Protein AF-A0A2M7PS70-F1 (afdb_monomer)

Mean predicted aligned error: 8.63 Å

pLDDT: mean 87.13, std 10.6, range [48.47, 97.94]

Structure (mmCIF, N/CA/C/O backbone):
data_AF-A0A2M7PS70-F1
#
_entry.id   AF-A0A2M7PS70-F1
#
loop_
_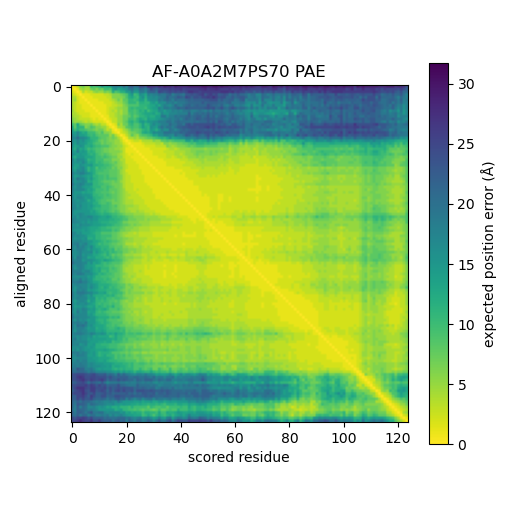atom_site.group_PDB
_atom_site.id
_atom_site.type_symbol
_atom_site.label_atom_id
_atom_site.label_alt_id
_atom_site.label_comp_id
_atom_site.label_asym_id
_atom_site.label_entity_id
_atom_site.label_seq_id
_atom_site.pdbx_PDB_ins_code
_atom_site.Cartn_x
_atom_site.Cartn_y
_atom_site.Cartn_z
_atom_site.occupancy
_atom_site.B_iso_or_equiv
_atom_site.auth_seq_id
_atom_site.auth_comp_id
_atom_site.auth_asym_id
_atom_site.auth_atom_id
_atom_site.pdbx_PDB_model_num
ATOM 1 N N . MET A 1 1 ? 46.297 7.031 10.460 1.00 68.69 1 MET A N 1
ATOM 2 C CA . MET A 1 1 ? 45.302 6.312 11.295 1.00 68.69 1 MET A CA 1
ATOM 3 C C . MET A 1 1 ? 44.470 7.349 12.026 1.00 68.69 1 MET A C 1
ATOM 5 O O . MET A 1 1 ? 45.072 8.252 12.585 1.00 68.69 1 MET A O 1
ATOM 9 N N . LYS A 1 2 ? 43.133 7.246 12.008 1.00 75.81 2 LYS A N 1
ATOM 10 C CA . LYS A 1 2 ? 42.275 8.171 12.768 1.00 75.81 2 LYS A CA 1
ATOM 11 C C . LYS A 1 2 ? 42.551 8.064 14.270 1.00 75.81 2 LYS A C 1
ATOM 13 O O . LYS A 1 2 ? 42.687 6.947 14.783 1.00 75.81 2 LYS A O 1
ATOM 18 N N . ASN A 1 3 ? 42.586 9.208 14.941 1.00 90.12 3 ASN A N 1
ATOM 19 C CA . ASN A 1 3 ? 42.664 9.341 16.396 1.00 90.12 3 ASN A CA 1
ATOM 20 C C . ASN A 1 3 ? 41.446 8.644 17.055 1.00 90.12 3 ASN A C 1
ATOM 22 O O . ASN A 1 3 ? 40.359 8.586 16.481 1.00 90.12 3 ASN A O 1
ATOM 26 N N . ILE A 1 4 ? 41.615 8.092 18.261 1.00 89.88 4 ILE A N 1
ATOM 27 C CA . ILE A 1 4 ? 40.539 7.506 19.078 1.00 89.88 4 ILE A CA 1
ATOM 28 C C . ILE A 1 4 ? 39.335 8.462 19.225 1.00 89.88 4 ILE A C 1
ATOM 30 O O . ILE A 1 4 ? 38.201 8.039 19.013 1.00 89.88 4 ILE A O 1
ATOM 34 N N . GLN A 1 5 ? 39.551 9.752 19.492 1.00 89.81 5 GLN A N 1
ATOM 35 C CA . GLN A 1 5 ? 38.486 10.764 19.556 1.00 89.81 5 GLN A CA 1
ATOM 36 C C . GLN A 1 5 ? 37.780 10.976 18.217 1.00 89.81 5 GLN A C 1
ATOM 38 O O . GLN A 1 5 ? 36.562 11.122 18.197 1.00 89.81 5 GLN A O 1
ATOM 43 N N . GLU A 1 6 ? 38.493 10.925 17.091 1.00 88.81 6 GLU A N 1
ATOM 44 C CA . GLU A 1 6 ? 37.864 11.014 15.765 1.00 88.81 6 GLU A CA 1
ATOM 45 C C . GLU A 1 6 ? 36.986 9.792 15.482 1.00 88.81 6 GLU A C 1
ATOM 47 O O . GLU A 1 6 ? 35.935 9.909 14.849 1.00 88.81 6 GLU A O 1
ATOM 52 N N . LYS A 1 7 ? 37.391 8.610 15.964 1.00 86.25 7 LYS A N 1
ATOM 53 C CA . LYS A 1 7 ? 36.581 7.390 15.868 1.00 86.25 7 LYS A CA 1
ATOM 54 C C . LYS A 1 7 ? 35.317 7.506 16.719 1.00 86.25 7 LYS A C 1
ATOM 56 O O . LYS A 1 7 ? 34.235 7.263 16.194 1.00 86.25 7 LYS A O 1
ATOM 61 N N . PHE A 1 8 ? 35.431 7.941 17.975 1.00 85.50 8 PHE A N 1
ATOM 62 C CA . PHE A 1 8 ? 34.266 8.168 18.840 1.00 85.50 8 PHE A CA 1
ATOM 63 C C . PHE A 1 8 ? 33.337 9.250 18.289 1.00 85.50 8 PHE A C 1
ATOM 65 O O . PHE A 1 8 ? 32.133 9.034 18.214 1.00 85.50 8 PHE A O 1
ATOM 72 N N . SER A 1 9 ? 33.886 10.370 17.817 1.00 83.81 9 SER A N 1
ATOM 73 C CA . SER A 1 9 ? 33.110 11.430 17.174 1.00 83.81 9 SER A CA 1
ATOM 74 C C . SER A 1 9 ? 32.397 10.920 15.921 1.00 83.81 9 SER A C 1
ATOM 76 O O . SER A 1 9 ? 31.219 11.205 15.741 1.00 83.81 9 SER A O 1
ATOM 78 N N . THR A 1 10 ? 33.047 10.088 15.098 1.00 82.00 10 THR A N 1
ATOM 79 C CA . THR A 1 10 ? 32.398 9.452 13.937 1.00 82.00 10 THR A CA 1
ATOM 80 C C . THR A 1 10 ? 31.236 8.558 14.369 1.00 82.00 10 THR A C 1
ATOM 82 O O . THR A 1 10 ? 30.187 8.603 13.741 1.00 82.00 10 THR A O 1
ATOM 85 N N . VAL A 1 11 ? 31.382 7.763 15.433 1.00 80.50 11 VAL A N 1
ATOM 86 C CA . VAL A 1 11 ? 30.276 6.936 15.942 1.00 80.50 11 VAL A CA 1
ATOM 87 C C . VAL A 1 11 ? 29.139 7.823 16.442 1.00 80.50 11 VAL A C 1
ATOM 89 O O . VAL A 1 11 ? 28.013 7.632 16.017 1.00 80.50 11 VAL A O 1
ATOM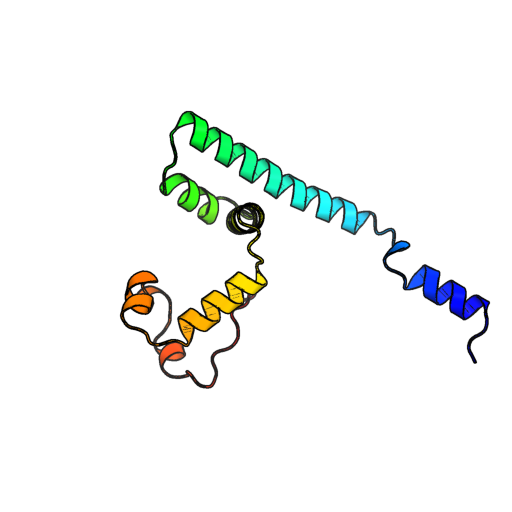 92 N N . ILE A 1 12 ? 29.415 8.833 17.263 1.00 77.25 12 ILE A N 1
ATOM 93 C CA . ILE A 1 12 ? 28.370 9.713 17.808 1.00 77.25 12 ILE A CA 1
ATOM 94 C C . ILE A 1 12 ? 27.646 10.477 16.689 1.00 77.25 12 ILE A C 1
ATOM 96 O O . ILE A 1 12 ? 26.427 10.587 16.707 1.00 77.25 12 ILE A O 1
ATOM 100 N N . THR A 1 13 ? 28.388 10.977 15.698 1.00 74.69 13 THR A N 1
ATOM 101 C CA . THR A 1 13 ? 27.846 11.829 14.626 1.00 74.69 13 THR A CA 1
ATOM 102 C C . THR A 1 13 ? 27.339 11.070 13.408 1.00 74.69 13 THR A C 1
ATOM 104 O O . THR A 1 13 ? 26.726 11.700 12.557 1.00 74.69 13 THR A O 1
ATOM 107 N N . LYS A 1 14 ? 27.629 9.771 13.252 1.00 76.06 14 LYS A N 1
ATOM 108 C CA . LYS A 1 14 ? 27.201 8.971 12.085 1.00 76.06 14 LYS A CA 1
ATOM 109 C C . LYS A 1 14 ? 26.421 7.708 12.434 1.00 76.06 14 LYS A C 1
A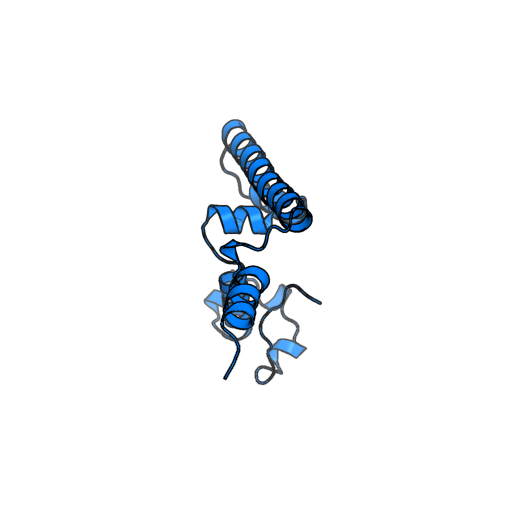TOM 111 O O . LYS A 1 14 ? 25.911 7.058 11.524 1.00 76.06 14 LYS A O 1
ATOM 116 N N . ASN A 1 15 ? 26.310 7.343 13.706 1.00 71.56 15 ASN A N 1
ATOM 117 C CA . ASN A 1 15 ? 25.477 6.222 14.114 1.00 71.56 15 ASN A CA 1
ATOM 118 C C . ASN A 1 15 ? 24.028 6.689 14.269 1.00 71.56 15 ASN A C 1
ATOM 120 O O . ASN A 1 15 ? 23.721 7.461 15.176 1.00 71.56 15 ASN A O 1
ATOM 124 N N . THR A 1 16 ? 23.150 6.180 13.398 1.00 63.59 16 THR A N 1
ATOM 125 C CA . THR A 1 16 ? 21.685 6.389 13.380 1.00 63.59 16 THR A CA 1
ATOM 126 C C . THR A 1 16 ? 21.016 6.177 14.733 1.00 63.59 16 THR A C 1
ATOM 128 O O . THR A 1 16 ? 20.006 6.814 14.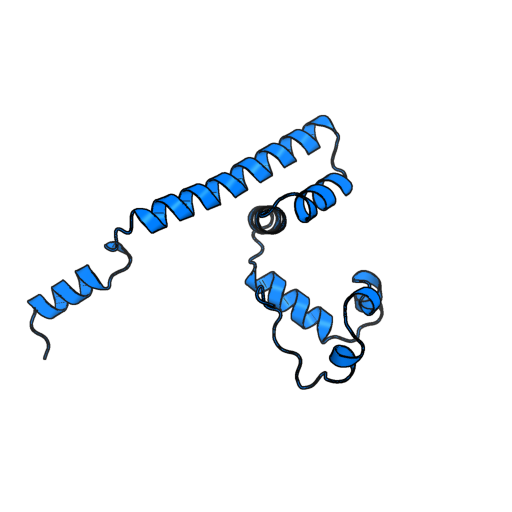996 1.00 63.59 16 THR A O 1
ATOM 131 N N . PHE A 1 17 ? 21.606 5.376 15.622 1.00 67.56 17 PHE A N 1
ATOM 132 C CA . PHE A 1 17 ? 21.118 5.171 16.984 1.00 67.56 17 PHE A CA 1
ATOM 133 C C . PHE A 1 17 ? 21.199 6.424 17.874 1.00 67.56 17 PHE A C 1
ATOM 135 O O . PHE A 1 17 ? 20.372 6.590 18.763 1.00 67.56 17 PHE A O 1
ATOM 142 N N . TYR A 1 18 ? 22.181 7.307 17.652 1.00 63.22 18 TYR A N 1
ATOM 143 C CA . TYR A 1 18 ? 22.376 8.538 18.436 1.00 63.22 18 TYR A CA 1
ATOM 144 C C . TYR A 1 18 ? 21.913 9.803 17.705 1.00 63.22 18 TYR A C 1
ATOM 146 O O . TYR A 1 18 ? 21.988 10.900 18.262 1.00 63.22 18 TYR A O 1
ATOM 154 N N . PHE A 1 19 ? 21.432 9.671 16.466 1.00 66.50 19 PHE A N 1
ATOM 155 C CA . PHE A 1 19 ? 20.823 10.784 15.751 1.00 66.50 19 PHE A CA 1
ATOM 156 C C . PHE A 1 19 ? 19.441 11.068 16.327 1.00 66.50 19 PHE A C 1
ATOM 158 O O . PHE A 1 19 ? 18.433 10.537 15.874 1.00 66.50 19 PHE A O 1
ATOM 165 N N . TYR A 1 20 ? 19.406 11.952 17.315 1.00 69.56 20 TYR A N 1
ATOM 166 C CA . TYR A 1 20 ? 18.170 12.574 17.751 1.00 69.56 20 TYR A CA 1
ATOM 167 C C . TYR A 1 20 ? 17.809 13.696 16.775 1.00 69.56 20 TYR A C 1
ATOM 169 O O . TYR A 1 20 ? 18.406 14.774 16.798 1.00 69.56 20 TYR A O 1
ATOM 177 N N . ASN A 1 21 ? 16.846 13.432 15.894 1.00 79.75 21 ASN A N 1
ATOM 178 C CA . ASN A 1 21 ? 16.263 14.445 15.021 1.00 79.75 21 ASN A CA 1
ATOM 179 C C . ASN A 1 21 ? 14.792 14.634 15.394 1.00 79.75 21 ASN A C 1
ATOM 181 O O . ASN A 1 21 ? 13.899 13.999 14.837 1.00 79.75 21 ASN A O 1
ATOM 185 N N . ARG A 1 22 ? 14.558 15.537 16.348 1.00 84.12 22 ARG A N 1
ATO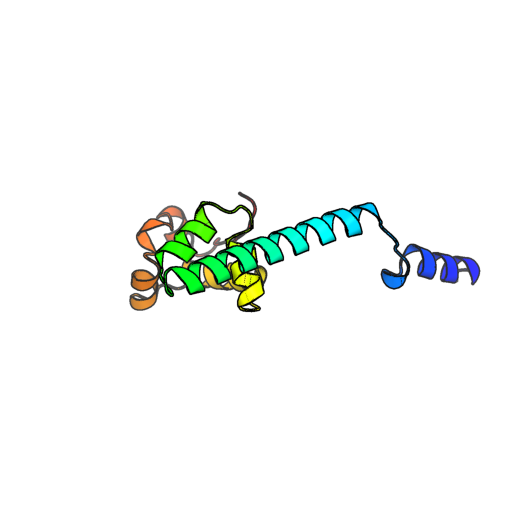M 186 C CA . ARG A 1 22 ? 13.227 15.835 16.885 1.00 84.12 22 ARG A CA 1
ATOM 187 C C . ARG A 1 22 ? 12.218 16.241 15.811 1.00 84.12 22 ARG A C 1
ATOM 189 O O . ARG A 1 22 ? 11.058 15.859 15.899 1.00 84.12 22 ARG A O 1
ATOM 196 N N . GLU A 1 23 ? 12.644 17.031 14.828 1.00 87.94 23 GLU A N 1
ATOM 197 C CA . GLU A 1 23 ? 11.766 17.485 13.746 1.00 87.94 23 GLU A CA 1
ATOM 198 C C . GLU A 1 23 ? 11.313 16.298 12.891 1.00 87.94 23 GLU A C 1
ATOM 200 O O . GLU A 1 23 ? 10.118 16.124 12.653 1.00 87.94 23 GLU A O 1
ATOM 205 N N . PHE A 1 24 ? 12.255 15.431 12.507 1.00 85.81 24 PHE A N 1
ATOM 206 C CA . PHE A 1 24 ? 11.941 14.200 11.787 1.00 85.81 24 PHE A CA 1
ATOM 207 C C . PHE A 1 24 ? 10.989 13.300 12.583 1.00 85.81 24 PHE A C 1
ATOM 209 O O . PHE A 1 24 ? 9.987 12.848 12.033 1.00 85.81 24 PHE A O 1
ATOM 216 N N . GLU A 1 25 ? 11.266 13.064 13.868 1.00 86.31 25 GLU A N 1
ATOM 217 C CA . GLU A 1 25 ? 10.420 12.232 14.733 1.00 86.31 25 GLU A CA 1
ATOM 218 C C . GLU A 1 25 ? 8.991 12.775 14.823 1.00 86.31 25 GLU A C 1
ATOM 220 O O . GLU A 1 25 ? 8.041 12.016 14.648 1.00 86.31 25 GLU A O 1
ATOM 225 N N . GLN A 1 26 ? 8.827 14.087 15.016 1.00 90.75 26 GLN A N 1
ATOM 226 C CA . GLN A 1 26 ? 7.510 14.723 15.097 1.00 90.75 2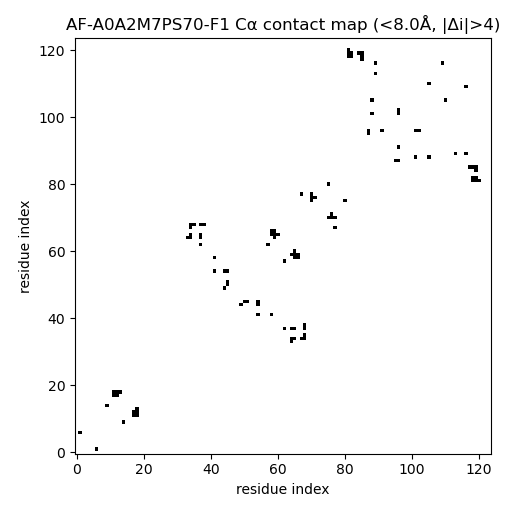6 GLN A CA 1
ATOM 227 C C . GLN A 1 26 ? 6.726 14.615 13.785 1.00 90.75 26 GLN A C 1
ATOM 229 O O . GLN A 1 26 ? 5.541 14.274 13.796 1.00 90.75 26 GLN A O 1
ATOM 234 N N . ILE A 1 27 ? 7.378 14.876 12.648 1.00 91.94 27 ILE A N 1
ATOM 235 C CA . ILE A 1 27 ? 6.749 14.743 11.327 1.00 91.94 27 ILE A CA 1
ATOM 236 C C . ILE A 1 27 ? 6.346 13.285 11.083 1.00 91.94 27 ILE A C 1
ATOM 238 O O . ILE A 1 27 ? 5.231 13.008 10.634 1.00 91.94 27 ILE A O 1
ATOM 242 N N . TYR A 1 28 ? 7.236 12.346 11.403 1.00 90.62 28 TYR A N 1
ATOM 243 C CA . TYR A 1 28 ? 7.001 10.925 11.192 1.00 90.62 28 TYR A CA 1
ATOM 244 C C . TYR A 1 28 ? 5.883 10.387 12.092 1.00 90.62 28 TYR A C 1
ATOM 246 O O . TYR A 1 28 ? 5.008 9.660 11.622 1.00 90.62 28 TYR A O 1
ATOM 254 N N . GLU A 1 29 ? 5.847 10.788 13.363 1.00 92.50 29 GLU A N 1
ATOM 255 C CA . GLU A 1 29 ? 4.766 10.443 14.286 1.00 92.50 29 GLU A CA 1
ATOM 256 C C . GLU A 1 29 ? 3.418 10.989 13.796 1.00 92.50 29 GLU A C 1
ATOM 258 O O . GLU A 1 29 ? 2.418 10.266 13.792 1.00 92.50 29 GLU A O 1
ATOM 263 N N . GLY A 1 30 ? 3.385 12.237 13.316 1.00 93.19 30 GLY A N 1
ATOM 264 C CA . GLY A 1 30 ? 2.194 12.828 12.701 1.00 93.19 30 GLY A CA 1
ATOM 265 C C . GLY A 1 30 ? 1.704 12.022 11.495 1.00 93.19 30 GLY A C 1
ATOM 266 O O . GLY A 1 30 ? 0.515 11.708 11.387 1.00 93.19 30 GLY A O 1
ATOM 267 N N . TYR A 1 31 ? 2.625 11.608 10.624 1.00 92.94 31 TYR A N 1
ATOM 268 C CA . TYR A 1 31 ? 2.322 10.760 9.474 1.00 92.94 31 TYR A CA 1
ATOM 269 C C . TYR A 1 31 ? 1.750 9.394 9.887 1.00 92.94 31 TYR A C 1
ATOM 271 O O . TYR A 1 31 ? 0.684 9.006 9.398 1.00 92.94 31 TYR A O 1
ATOM 279 N N . VAL A 1 32 ? 2.392 8.689 10.824 1.00 94.25 32 VAL A N 1
ATOM 280 C CA . VAL A 1 32 ? 1.919 7.387 11.330 1.00 94.25 32 VAL A CA 1
ATOM 281 C C . VAL A 1 32 ? 0.537 7.520 11.972 1.00 94.25 32 VAL A C 1
ATOM 283 O O . VAL A 1 32 ? -0.357 6.713 11.699 1.00 94.25 32 VAL A O 1
ATOM 286 N N . ASN A 1 33 ? 0.319 8.571 12.765 1.00 95.50 33 ASN A N 1
ATOM 287 C CA . ASN A 1 33 ? -0.986 8.852 13.354 1.00 95.50 33 ASN A CA 1
ATOM 288 C C . ASN A 1 33 ? -2.054 9.099 12.281 1.00 95.50 33 ASN A C 1
ATOM 290 O O . ASN A 1 33 ? -3.151 8.555 12.396 1.00 95.50 33 ASN A O 1
ATOM 294 N N . SER A 1 34 ? -1.739 9.826 11.204 1.00 95.12 34 SER A N 1
ATOM 295 C CA . SER A 1 34 ? -2.690 10.052 10.104 1.00 95.12 34 SER A CA 1
ATOM 296 C C . SER A 1 34 ? -3.164 8.745 9.451 1.00 95.12 34 SER A C 1
ATOM 298 O O . SER A 1 34 ? -4.350 8.596 9.139 1.00 95.12 34 SER A O 1
ATOM 300 N N . ILE A 1 35 ? -2.267 7.762 9.299 1.00 95.69 35 ILE A N 1
ATOM 301 C CA . ILE A 1 35 ? -2.597 6.434 8.767 1.00 95.69 35 ILE A CA 1
ATOM 302 C C . ILE A 1 35 ? -3.487 5.674 9.749 1.00 95.69 35 ILE A C 1
ATOM 304 O O . ILE A 1 35 ? -4.523 5.135 9.355 1.00 95.69 35 ILE A O 1
ATOM 308 N N . LYS A 1 36 ? -3.107 5.658 11.031 1.00 95.62 36 LYS A N 1
ATOM 309 C CA . LYS A 1 36 ? -3.860 4.985 12.095 1.00 95.62 36 LYS A CA 1
ATOM 310 C C . LYS A 1 36 ? -5.301 5.498 12.170 1.00 95.62 36 LYS A C 1
ATOM 312 O O . LYS A 1 36 ? -6.231 4.695 12.166 1.00 95.62 36 LYS A O 1
ATOM 317 N N . GLU A 1 37 ? -5.494 6.817 12.180 1.00 95.94 37 GLU A N 1
ATOM 318 C CA . GLU A 1 37 ? -6.832 7.422 12.221 1.00 95.94 37 GLU A CA 1
ATOM 319 C C . GLU A 1 37 ? -7.635 7.122 10.949 1.00 95.94 37 GLU A C 1
ATOM 321 O O . GLU A 1 37 ? -8.818 6.787 11.019 1.00 95.94 37 GLU A O 1
ATOM 326 N N . THR A 1 38 ? -6.987 7.152 9.780 1.00 96.19 38 THR A N 1
ATOM 327 C CA . THR A 1 38 ? -7.618 6.782 8.503 1.00 96.19 38 THR A CA 1
ATOM 328 C C . THR A 1 38 ? -8.165 5.348 8.540 1.00 96.19 38 THR A C 1
ATOM 330 O O . THR A 1 38 ? -9.310 5.108 8.149 1.00 96.19 38 THR A O 1
ATOM 333 N N . LEU A 1 39 ? -7.387 4.399 9.069 1.00 96.44 39 LEU A N 1
ATOM 334 C CA . LEU A 1 39 ? -7.807 3.003 9.227 1.00 96.44 39 LEU A CA 1
ATOM 335 C C . LEU A 1 39 ? -8.899 2.826 10.286 1.00 96.44 39 LEU A C 1
ATOM 337 O O . LEU A 1 39 ? -9.804 2.012 10.100 1.00 96.44 39 LEU A O 1
ATOM 341 N N . LEU A 1 40 ? -8.852 3.591 11.379 1.00 97.00 40 LEU A N 1
ATOM 342 C CA . LEU A 1 40 ? -9.880 3.546 12.418 1.00 97.00 40 LEU A CA 1
ATOM 343 C C . LEU A 1 40 ? -11.240 4.008 11.879 1.00 97.00 40 LEU A C 1
ATOM 345 O O . LEU A 1 40 ? -12.260 3.360 12.125 1.00 97.00 40 LEU A O 1
ATOM 349 N N . VAL A 1 41 ? -11.255 5.082 11.086 1.00 95.75 41 VAL A N 1
ATOM 350 C CA . VAL A 1 41 ? -12.468 5.555 10.405 1.00 95.75 41 VAL A CA 1
ATOM 351 C C . VAL A 1 41 ? -12.997 4.496 9.438 1.00 95.75 41 VAL A C 1
ATOM 353 O O . VAL A 1 41 ? -14.190 4.190 9.483 1.00 95.75 41 VAL A O 1
ATOM 356 N N . LEU A 1 42 ? -12.129 3.893 8.617 1.00 96.12 42 LEU A N 1
ATOM 357 C CA . LEU A 1 42 ? -12.522 2.823 7.694 1.00 96.12 42 LEU A CA 1
ATOM 358 C C . LEU A 1 42 ? -13.140 1.632 8.443 1.00 96.12 42 LEU A C 1
ATOM 360 O O . LEU A 1 42 ? -14.207 1.149 8.065 1.00 96.12 42 LEU A O 1
ATOM 364 N N . LYS A 1 43 ? -12.514 1.193 9.543 1.00 96.69 43 LYS A N 1
ATOM 365 C CA . LYS A 1 43 ? -13.034 0.118 10.400 1.00 96.69 43 LYS A CA 1
ATOM 366 C C . LYS A 1 43 ? -14.444 0.441 10.896 1.00 96.69 43 LYS A C 1
ATOM 368 O O . LYS A 1 43 ? -15.337 -0.393 10.764 1.00 96.69 43 LYS A O 1
ATOM 373 N N . ASN A 1 44 ? -14.659 1.651 11.410 1.00 97.62 44 ASN A N 1
ATOM 374 C CA . ASN A 1 44 ? -15.970 2.083 11.895 1.00 97.62 44 ASN A CA 1
ATOM 375 C C . ASN A 1 44 ? -17.014 2.120 10.767 1.00 97.62 44 ASN A C 1
ATOM 377 O O . ASN A 1 44 ? -18.169 1.747 10.970 1.00 97.62 44 ASN A O 1
ATOM 381 N N . GLN A 1 45 ? -16.630 2.549 9.563 1.00 96.81 45 GLN A N 1
ATOM 382 C CA . GLN A 1 45 ? -17.526 2.535 8.406 1.00 96.81 45 GLN A CA 1
ATOM 383 C C . GLN A 1 45 ? -17.931 1.110 8.019 1.00 96.81 45 GLN A C 1
ATOM 385 O O . GLN A 1 45 ? -19.117 0.864 7.808 1.00 96.81 45 GLN A O 1
ATOM 390 N N . ILE A 1 46 ? -16.977 0.175 7.988 1.00 97.25 46 ILE A N 1
ATOM 391 C CA . ILE A 1 46 ? -17.234 -1.239 7.684 1.00 97.25 46 ILE A CA 1
ATOM 392 C C . ILE A 1 46 ? -18.139 -1.870 8.748 1.00 97.25 46 ILE A C 1
ATOM 394 O O . ILE A 1 46 ? -19.096 -2.557 8.401 1.00 97.25 46 ILE A O 1
ATOM 398 N N . GLN A 1 47 ? -17.892 -1.603 10.034 1.00 97.94 47 GLN A N 1
ATOM 399 C CA . GLN A 1 47 ? -18.718 -2.130 11.126 1.00 97.94 47 GLN A CA 1
ATOM 400 C C . GLN A 1 47 ? -20.174 -1.648 11.053 1.00 97.94 47 GLN A C 1
ATOM 402 O O . GLN A 1 47 ? -21.084 -2.420 11.334 1.00 97.94 47 GLN A O 1
ATOM 407 N N . ASN A 1 48 ? -20.401 -0.399 10.638 1.00 97.31 48 ASN A N 1
ATOM 408 C CA . ASN A 1 48 ? -21.742 0.189 10.596 1.00 97.31 48 ASN A CA 1
ATOM 409 C C . ASN A 1 48 ? -22.492 -0.054 9.277 1.00 97.31 48 ASN A C 1
ATOM 411 O O . ASN A 1 48 ? -23.719 -0.085 9.266 1.00 97.31 48 ASN A O 1
ATOM 415 N N . ARG A 1 49 ? -21.784 -0.159 8.146 1.00 96.12 49 ARG A N 1
ATOM 416 C CA . ARG A 1 49 ? -22.387 -0.202 6.797 1.00 96.12 49 ARG A CA 1
ATOM 417 C C . ARG A 1 49 ? -22.166 -1.525 6.061 1.00 96.12 49 ARG A C 1
ATOM 419 O O . ARG A 1 49 ? -22.703 -1.686 4.961 1.00 96.12 49 ARG A O 1
ATOM 426 N N . GLY A 1 50 ? -21.400 -2.443 6.651 1.00 96.50 50 GLY A N 1
ATOM 427 C CA . GLY A 1 50 ? -20.930 -3.678 6.028 1.00 96.50 50 GLY A CA 1
ATOM 428 C C . GLY A 1 50 ? -19.682 -3.474 5.161 1.00 96.50 50 GLY A C 1
ATOM 429 O O . GLY A 1 50 ? -19.304 -2.349 4.828 1.00 96.50 50 GLY A O 1
ATOM 430 N N . LEU A 1 51 ? -19.040 -4.584 4.783 1.00 96.25 51 LEU A N 1
ATOM 431 C CA . LEU A 1 51 ? -17.881 -4.579 3.891 1.00 96.25 51 LEU A CA 1
ATOM 432 C C . LEU A 1 51 ? -18.334 -4.319 2.450 1.00 96.25 51 LEU A C 1
ATOM 434 O O . LEU A 1 51 ? -19.057 -5.123 1.865 1.00 96.25 51 LEU A O 1
ATOM 438 N N . LYS A 1 52 ? -17.922 -3.178 1.899 1.00 96.19 52 LYS A N 1
ATOM 439 C CA . LYS A 1 52 ? -18.398 -2.649 0.618 1.00 96.19 52 LYS A CA 1
ATOM 440 C C . LYS A 1 52 ? -17.244 -2.060 -0.183 1.00 96.19 52 LYS A C 1
ATOM 442 O O . LYS A 1 52 ? -16.372 -1.413 0.397 1.00 96.19 52 LYS A O 1
ATOM 447 N N . LYS A 1 53 ? -17.242 -2.279 -1.500 1.00 95.62 53 LYS A N 1
ATOM 448 C CA . LYS A 1 53 ? -16.169 -1.843 -2.409 1.00 95.62 53 LYS A CA 1
ATOM 449 C C . LYS A 1 53 ? -16.015 -0.322 -2.403 1.00 95.62 53 LYS A C 1
ATOM 451 O O . LYS A 1 53 ? -14.901 0.190 -2.339 1.00 95.62 53 LYS A O 1
ATOM 456 N N . GLU A 1 54 ? -17.139 0.381 -2.376 1.00 96.75 54 GLU A N 1
ATOM 457 C CA . GLU A 1 54 ? -17.237 1.837 -2.460 1.00 96.75 54 GLU A CA 1
ATOM 458 C C . GLU A 1 54 ? -16.501 2.525 -1.302 1.00 96.75 54 GLU A C 1
ATOM 460 O O . GLU A 1 54 ? -15.986 3.627 -1.463 1.00 96.75 54 GLU A O 1
ATOM 465 N N . LEU A 1 55 ? -16.393 1.867 -0.138 1.00 96.31 55 LEU A N 1
ATOM 466 C CA . LEU A 1 55 ? -15.635 2.393 1.002 1.00 96.31 55 LEU A CA 1
ATOM 467 C C . LEU A 1 55 ? -14.135 2.483 0.697 1.00 96.31 55 LEU A C 1
ATOM 469 O O . LEU A 1 55 ? -13.480 3.434 1.118 1.00 96.31 55 LEU A O 1
ATOM 473 N N . PHE A 1 56 ? -13.593 1.510 -0.037 1.00 95.88 56 PHE A N 1
ATOM 474 C CA . PHE A 1 56 ? -12.182 1.489 -0.422 1.00 95.88 56 PHE A CA 1
ATOM 475 C C . PHE A 1 56 ? -11.904 2.437 -1.588 1.00 95.88 56 PHE A C 1
ATOM 477 O O . PHE A 1 56 ? -10.874 3.106 -1.593 1.00 95.88 56 PHE A O 1
ATOM 484 N N . GLU A 1 57 ? -12.833 2.544 -2.540 1.00 95.62 57 GLU A N 1
ATOM 485 C CA . GLU A 1 57 ? -12.754 3.536 -3.619 1.00 95.62 57 GLU A CA 1
ATOM 486 C C . GLU A 1 57 ? -12.738 4.960 -3.048 1.00 95.62 57 GLU A C 1
ATOM 488 O O . GLU A 1 57 ? -11.844 5.747 -3.363 1.00 95.62 57 GLU A O 1
ATOM 493 N N . ASP A 1 58 ? -13.656 5.261 -2.123 1.00 95.44 58 ASP A N 1
ATOM 494 C CA . ASP A 1 58 ? -13.703 6.541 -1.417 1.00 95.44 58 ASP A CA 1
ATOM 495 C C . ASP A 1 58 ? -12.431 6.805 -0.611 1.00 95.44 58 ASP A C 1
ATOM 497 O O . ASP A 1 58 ? -11.938 7.933 -0.589 1.00 95.44 58 ASP A O 1
ATOM 501 N N . LEU A 1 59 ? -11.891 5.783 0.054 1.00 95.62 59 LEU A N 1
ATOM 502 C CA . LEU A 1 59 ? -10.654 5.895 0.816 1.00 95.62 59 LEU A CA 1
ATOM 503 C C . LEU A 1 59 ? -9.484 6.306 -0.080 1.00 95.62 59 LEU A C 1
ATOM 505 O O . LEU A 1 59 ? -8.777 7.255 0.248 1.00 95.62 59 LEU A O 1
ATOM 509 N N . ILE A 1 60 ? -9.291 5.606 -1.199 1.00 94.69 60 ILE A N 1
ATOM 510 C CA . ILE A 1 60 ? -8.181 5.853 -2.126 1.00 94.69 60 ILE A CA 1
ATOM 511 C C . ILE A 1 60 ? -8.340 7.217 -2.805 1.00 94.69 60 ILE A C 1
ATOM 513 O O . ILE A 1 60 ? -7.360 7.941 -2.945 1.00 94.69 60 ILE A O 1
ATOM 517 N N . TYR A 1 61 ? -9.561 7.586 -3.200 1.00 93.62 61 TYR A N 1
ATOM 518 C CA . TYR A 1 61 ? -9.809 8.819 -3.947 1.00 93.62 61 TYR A CA 1
ATOM 519 C C . TYR A 1 61 ? -9.829 10.075 -3.065 1.00 93.62 61 TYR A C 1
ATOM 521 O O . TYR A 1 61 ? -9.340 11.127 -3.471 1.00 93.62 61 TYR A O 1
ATOM 529 N N . LYS A 1 62 ? -10.410 9.995 -1.859 1.00 93.62 62 LYS A N 1
ATOM 530 C CA . LYS A 1 62 ? -10.681 11.175 -1.013 1.00 93.62 62 LYS A CA 1
ATOM 531 C C . LYS A 1 62 ? -9.644 11.405 0.082 1.00 93.62 62 LYS A C 1
ATOM 533 O O . LYS A 1 62 ? -9.644 12.482 0.678 1.00 93.62 62 LYS A O 1
ATOM 538 N N . LYS A 1 63 ? -8.821 10.410 0.431 1.00 93.44 63 LYS A N 1
ATOM 539 C CA . LYS A 1 63 ? -7.827 10.536 1.508 1.00 93.44 63 LYS A CA 1
ATOM 540 C C . LYS A 1 63 ? -6.422 10.542 0.930 1.00 93.44 63 LYS A C 1
ATOM 542 O O . LYS A 1 63 ? -6.021 9.591 0.274 1.00 93.44 63 LYS A O 1
ATOM 547 N N . GLU A 1 64 ? -5.653 11.572 1.274 1.00 90.31 64 GLU A N 1
ATOM 548 C CA . GLU A 1 64 ? -4.259 11.741 0.840 1.00 90.31 64 GLU A CA 1
ATOM 549 C C . GLU A 1 64 ? -3.403 10.493 1.111 1.00 90.31 64 GLU A C 1
ATOM 551 O O . GLU A 1 64 ? -2.692 10.009 0.235 1.00 90.31 64 GLU A O 1
ATOM 556 N N . ASN A 1 65 ? -3.532 9.913 2.308 1.00 90.75 65 ASN A N 1
ATOM 557 C CA . ASN A 1 65 ? -2.824 8.692 2.698 1.00 90.75 65 ASN A CA 1
ATOM 558 C C . ASN A 1 65 ? -3.678 7.421 2.546 1.00 90.75 65 ASN A C 1
ATOM 560 O O . ASN A 1 65 ? -3.362 6.402 3.153 1.00 90.75 65 ASN A O 1
ATOM 564 N N . GLY A 1 66 ? -4.746 7.448 1.741 1.00 94.62 66 GLY A N 1
ATOM 565 C CA . GLY A 1 66 ? -5.680 6.329 1.585 1.00 94.62 66 GLY A CA 1
ATOM 566 C C . GLY A 1 66 ? -5.015 5.055 1.063 1.00 94.62 66 GLY A C 1
ATOM 567 O O . GLY A 1 66 ? -5.110 4.003 1.693 1.00 94.62 66 GLY A O 1
ATOM 568 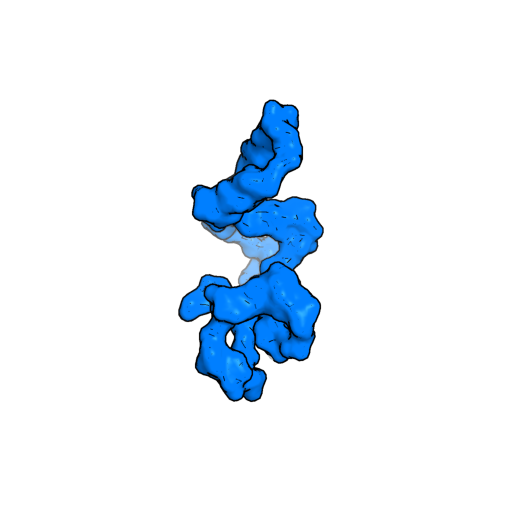N N . LEU A 1 67 ? -4.261 5.157 -0.039 1.00 94.38 67 LEU A N 1
ATOM 569 C CA . LEU A 1 67 ? -3.499 4.024 -0.577 1.00 94.38 67 LEU A CA 1
ATOM 570 C C . LEU A 1 67 ? -2.449 3.523 0.426 1.00 94.38 67 LEU A C 1
ATOM 572 O O . LEU A 1 67 ? -2.348 2.324 0.669 1.00 94.38 67 LEU A O 1
ATOM 576 N N . ARG A 1 68 ? -1.707 4.436 1.065 1.00 93.56 68 ARG A N 1
ATOM 577 C CA . ARG A 1 68 ? -0.693 4.098 2.082 1.00 93.56 68 ARG A CA 1
ATOM 578 C C . ARG A 1 68 ? -1.295 3.376 3.283 1.00 93.56 68 ARG A C 1
ATOM 580 O O . ARG A 1 68 ? -0.679 2.451 3.800 1.00 93.56 68 ARG A O 1
ATOM 587 N N . ALA A 1 69 ? -2.499 3.760 3.699 1.00 95.25 69 ALA A N 1
ATOM 588 C CA . ALA A 1 69 ? -3.223 3.086 4.764 1.00 95.25 69 ALA A CA 1
ATOM 589 C C . ALA A 1 69 ? -3.568 1.640 4.387 1.00 95.25 69 ALA A C 1
ATOM 591 O O . ALA A 1 69 ? -3.361 0.738 5.197 1.00 95.25 69 ALA A O 1
ATOM 592 N N . LEU A 1 70 ? -4.019 1.398 3.153 1.00 95.31 70 LEU A N 1
ATOM 593 C CA . LEU A 1 70 ? -4.288 0.040 2.671 1.00 95.31 70 LEU A CA 1
ATOM 594 C C . LEU A 1 70 ? -3.019 -0.802 2.576 1.00 95.31 70 LEU A C 1
ATOM 596 O O . LEU A 1 70 ? -3.006 -1.931 3.055 1.00 95.31 70 LEU A O 1
ATOM 600 N N . LEU A 1 71 ? -1.946 -0.231 2.036 1.00 95.12 71 LEU A N 1
ATOM 601 C CA . LEU A 1 71 ? -0.637 -0.877 1.965 1.00 95.12 71 LEU A CA 1
ATOM 602 C C . LEU A 1 71 ? -0.115 -1.273 3.353 1.00 95.12 71 LEU A C 1
ATOM 604 O O . LEU A 1 71 ? 0.332 -2.402 3.550 1.00 95.12 71 LEU A O 1
ATOM 608 N N . ALA A 1 72 ? -0.236 -0.376 4.335 1.00 93.94 72 ALA A N 1
ATOM 609 C CA . ALA A 1 72 ? 0.128 -0.660 5.720 1.00 93.94 72 ALA A CA 1
ATOM 610 C C . ALA A 1 72 ? -0.734 -1.780 6.323 1.00 93.94 72 ALA A C 1
ATOM 612 O O . ALA A 1 72 ? -0.204 -2.666 6.989 1.00 93.94 72 ALA A O 1
ATOM 613 N N . LEU A 1 73 ? -2.045 -1.774 6.057 1.00 93.94 73 LEU A N 1
ATOM 614 C CA . LEU A 1 73 ? -2.972 -2.796 6.545 1.00 93.94 73 LEU A CA 1
ATOM 615 C C . LEU A 1 73 ? -2.655 -4.189 5.984 1.00 93.94 73 LEU A C 1
ATOM 617 O O . LEU A 1 73 ? -2.753 -5.175 6.710 1.00 93.94 73 LEU A O 1
ATOM 621 N N . THR A 1 74 ? -2.274 -4.280 4.708 1.00 92.94 74 THR A N 1
ATOM 622 C CA . THR A 1 74 ? -1.937 -5.555 4.057 1.00 92.94 74 THR A CA 1
ATOM 623 C C . THR A 1 74 ? -0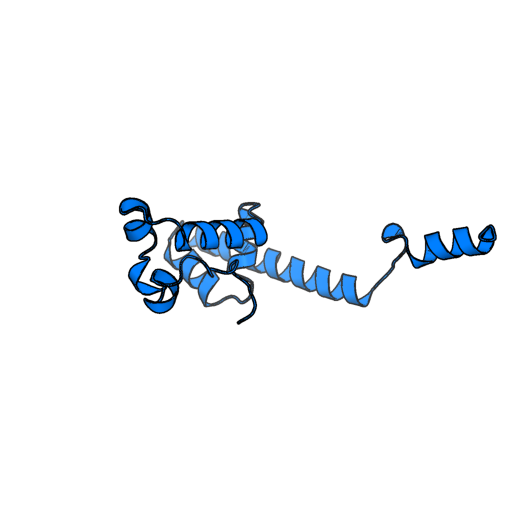.478 -5.966 4.253 1.00 92.94 74 THR A C 1
ATOM 625 O O . THR A 1 74 ? -0.082 -7.030 3.785 1.00 92.94 74 THR A O 1
ATOM 628 N N . GLY A 1 75 ? 0.346 -5.123 4.885 1.00 94.12 75 GLY A N 1
ATOM 629 C CA . GLY A 1 75 ? 1.797 -5.318 4.962 1.00 94.12 75 GLY A CA 1
ATOM 630 C C . GLY A 1 75 ? 2.495 -5.260 3.597 1.00 94.12 75 GLY A C 1
ATOM 631 O O . GLY A 1 75 ? 3.609 -5.759 3.451 1.00 94.12 75 GLY A O 1
ATOM 632 N N . PHE A 1 76 ? 1.849 -4.678 2.584 1.00 94.75 76 PHE A N 1
ATOM 633 C CA . PHE A 1 76 ? 2.384 -4.607 1.229 1.00 94.75 76 PHE A CA 1
ATOM 634 C C . PHE A 1 76 ? 3.191 -3.319 1.074 1.00 94.75 76 PHE A C 1
ATOM 636 O O . PHE A 1 76 ? 2.680 -2.226 1.300 1.00 94.75 76 PHE A O 1
ATOM 643 N N . SER A 1 77 ? 4.472 -3.420 0.720 1.00 93.12 77 SER A N 1
ATOM 644 C CA . SER A 1 77 ? 5.316 -2.227 0.617 1.00 93.12 77 SER A CA 1
ATOM 645 C C . SER A 1 77 ? 5.026 -1.430 -0.657 1.00 93.12 77 SER A C 1
ATOM 647 O O . SER A 1 77 ? 4.694 -2.001 -1.697 1.00 93.12 77 SER A O 1
ATOM 649 N N . ASN A 1 78 ? 5.225 -0.109 -0.599 1.00 91.44 78 ASN A N 1
ATOM 650 C CA . ASN A 1 78 ? 5.071 0.767 -1.766 1.00 91.44 78 ASN A CA 1
ATOM 651 C C . ASN A 1 78 ? 5.980 0.330 -2.931 1.00 91.44 78 ASN A C 1
ATOM 653 O O . ASN A 1 78 ? 5.555 0.279 -4.077 1.00 91.44 78 ASN A O 1
ATOM 657 N N . GLU A 1 79 ? 7.209 -0.091 -2.628 1.00 92.06 79 GLU A N 1
ATOM 658 C CA . GLU A 1 79 ? 8.152 -0.611 -3.627 1.00 92.06 79 GLU A CA 1
ATOM 659 C C . GLU A 1 79 ? 7.697 -1.936 -4.252 1.00 92.06 79 GLU A C 1
ATOM 661 O O . GLU A 1 79 ? 7.956 -2.212 -5.421 1.00 92.06 79 GLU A O 1
ATOM 666 N N . SER A 1 80 ? 6.995 -2.785 -3.499 1.00 93.44 80 SER A N 1
ATOM 667 C CA . SER A 1 80 ? 6.411 -4.003 -4.075 1.00 93.44 80 SER A CA 1
ATOM 668 C C . SER A 1 80 ? 5.239 -3.669 -4.994 1.00 93.44 80 SER A C 1
ATOM 670 O O . SER A 1 80 ? 5.109 -4.281 -6.051 1.00 93.44 80 SER A O 1
ATOM 672 N N . LEU A 1 81 ? 4.440 -2.654 -4.646 1.00 93.69 81 LEU A N 1
ATOM 673 C CA . LEU A 1 81 ? 3.373 -2.154 -5.509 1.00 93.69 81 LEU A CA 1
ATOM 674 C C . LEU A 1 81 ? 3.915 -1.569 -6.815 1.00 93.69 81 LEU A C 1
ATOM 676 O O . LEU A 1 81 ? 3.442 -1.949 -7.882 1.00 93.69 81 LEU A O 1
ATOM 680 N N . LYS A 1 82 ? 4.934 -0.708 -6.757 1.00 92.06 82 LYS A N 1
ATOM 681 C CA . LYS A 1 82 ? 5.569 -0.131 -7.955 1.00 92.06 82 LYS A CA 1
ATOM 682 C C . LYS A 1 82 ? 6.116 -1.198 -8.892 1.00 92.06 82 LYS A C 1
ATOM 684 O O . LYS A 1 82 ? 5.874 -1.149 -10.099 1.00 92.06 82 LYS A O 1
ATOM 689 N N . ARG A 1 83 ? 6.800 -2.203 -8.342 1.00 92.25 83 ARG A N 1
ATOM 690 C CA . ARG A 1 83 ? 7.316 -3.333 -9.125 1.00 92.25 83 ARG A CA 1
ATOM 691 C C . ARG A 1 83 ? 6.196 -4.159 -9.744 1.00 92.25 83 ARG A C 1
ATOM 693 O O . ARG A 1 83 ? 6.292 -4.511 -10.916 1.00 92.25 83 ARG A O 1
ATOM 700 N N . LEU A 1 84 ? 5.115 -4.406 -9.003 1.00 93.06 84 LEU A N 1
ATOM 701 C CA . LEU A 1 84 ? 3.941 -5.105 -9.525 1.00 93.06 84 LEU A CA 1
ATOM 702 C C . LEU A 1 84 ? 3.297 -4.335 -10.688 1.00 93.06 84 LEU A C 1
ATOM 704 O O . LEU A 1 84 ? 3.041 -4.919 -11.736 1.00 93.06 84 LEU A O 1
ATOM 708 N N . ILE A 1 85 ? 3.102 -3.023 -10.537 1.00 91.69 85 ILE A N 1
ATOM 709 C CA . ILE A 1 85 ? 2.571 -2.153 -11.597 1.00 91.69 85 ILE A CA 1
ATOM 710 C C . ILE A 1 85 ? 3.502 -2.165 -12.815 1.00 91.69 85 ILE A C 1
ATOM 712 O O . ILE A 1 85 ? 3.046 -2.293 -13.947 1.00 91.69 85 ILE A O 1
ATOM 716 N N . THR A 1 86 ? 4.815 -2.082 -12.600 1.00 89.94 86 THR A N 1
ATOM 717 C CA . THR A 1 86 ? 5.813 -2.133 -13.679 1.00 89.94 86 THR A CA 1
ATOM 718 C C . THR A 1 86 ? 5.727 -3.451 -14.446 1.00 89.94 86 THR A C 1
ATOM 720 O O . THR A 1 86 ? 5.681 -3.452 -15.674 1.00 89.94 86 THR A O 1
ATOM 723 N N . PHE A 1 87 ? 5.617 -4.573 -13.735 1.00 90.44 87 PHE A N 1
ATOM 724 C CA . PHE A 1 87 ? 5.425 -5.884 -14.345 1.00 90.44 87 PHE A CA 1
ATOM 725 C C . PHE A 1 87 ? 4.129 -5.951 -15.165 1.00 90.44 87 PHE A C 1
ATOM 727 O O . PHE A 1 87 ? 4.162 -6.359 -16.323 1.00 90.44 87 PHE A O 1
ATOM 734 N N . MET A 1 88 ? 3.011 -5.470 -14.611 1.00 90.81 88 MET A N 1
ATOM 735 C CA . MET A 1 88 ? 1.722 -5.394 -15.314 1.00 90.81 88 MET A CA 1
ATOM 736 C C . MET A 1 88 ? 1.798 -4.557 -16.604 1.00 90.81 88 MET A C 1
ATOM 738 O O . MET A 1 88 ? 1.138 -4.878 -17.593 1.00 90.81 88 MET A O 1
ATOM 742 N N . ARG A 1 89 ? 2.625 -3.501 -16.631 1.00 86.62 89 ARG A N 1
ATOM 743 C CA . ARG A 1 89 ? 2.855 -2.680 -17.833 1.00 86.62 89 ARG A CA 1
ATOM 744 C C . ARG A 1 89 ? 3.622 -3.445 -18.915 1.00 86.62 89 ARG A C 1
ATOM 746 O O . ARG A 1 89 ? 3.254 -3.361 -20.084 1.00 86.62 89 ARG A O 1
ATOM 753 N N . ILE A 1 90 ? 4.630 -4.227 -18.535 1.00 86.31 90 ILE A N 1
ATOM 754 C CA . ILE A 1 90 ? 5.512 -4.946 -19.470 1.00 86.31 90 ILE A CA 1
ATOM 755 C C . ILE A 1 90 ? 4.854 -6.215 -20.024 1.00 86.31 90 ILE A C 1
ATOM 757 O O . ILE A 1 90 ? 4.950 -6.491 -21.219 1.00 86.31 90 ILE A O 1
ATOM 761 N N . VAL A 1 91 ? 4.190 -6.993 -19.167 1.00 88.00 91 VAL A N 1
ATOM 762 C CA . VAL A 1 91 ? 3.632 -8.297 -19.544 1.00 88.00 91 VAL A CA 1
ATOM 763 C C . VAL A 1 91 ? 2.413 -8.129 -20.426 1.00 88.00 91 VAL A C 1
ATOM 765 O O . VAL A 1 91 ? 1.480 -7.416 -20.073 1.00 88.00 91 VAL A O 1
ATOM 768 N N . ASP A 1 92 ? 2.416 -8.808 -21.564 1.00 86.62 92 ASP A N 1
ATOM 769 C CA . ASP A 1 92 ? 1.308 -8.810 -22.507 1.00 86.62 92 ASP A CA 1
ATOM 770 C C . ASP A 1 92 ? 0.552 -10.133 -22.427 1.00 86.62 92 ASP A C 1
ATOM 772 O O . ASP A 1 92 ? 0.731 -11.030 -23.248 1.00 86.62 92 ASP A O 1
ATOM 776 N N . ASP A 1 93 ? -0.235 -10.260 -21.363 1.00 92.75 93 ASP A N 1
ATOM 777 C CA . ASP A 1 93 ? -1.077 -11.420 -21.105 1.00 92.75 93 ASP A CA 1
ATOM 778 C C . ASP A 1 93 ? -2.555 -11.018 -21.249 1.00 92.75 93 ASP A C 1
ATOM 780 O O . ASP A 1 93 ? -2.987 -10.085 -20.567 1.00 92.75 93 ASP A O 1
ATOM 784 N N . PRO A 1 94 ? -3.349 -11.673 -22.118 1.00 93.62 94 PRO A N 1
ATOM 785 C CA . PRO A 1 94 ? -4.731 -11.269 -22.377 1.00 93.62 94 PRO A CA 1
ATOM 786 C C . PRO A 1 94 ? -5.626 -11.240 -21.131 1.00 93.62 94 PRO A C 1
ATOM 788 O O . PRO A 1 94 ? -6.449 -10.331 -21.001 1.00 93.62 94 PRO A O 1
ATOM 791 N N . GLU A 1 95 ? -5.470 -12.198 -20.212 1.00 95.38 95 GLU A N 1
ATOM 792 C CA . GLU A 1 95 ? -6.293 -12.282 -19.000 1.00 95.38 95 GLU A CA 1
ATOM 793 C C . GLU A 1 95 ? -5.946 -11.159 -18.021 1.00 95.38 95 GLU A C 1
ATOM 795 O O . GLU A 1 95 ? -6.830 -10.436 -17.550 1.00 95.38 95 GLU A O 1
ATOM 800 N N . LEU A 1 96 ? -4.652 -10.957 -17.762 1.00 93.00 96 LEU A N 1
ATOM 801 C CA . LEU A 1 96 ? -4.162 -9.869 -16.926 1.00 93.00 96 LEU A CA 1
ATOM 802 C C . LEU A 1 96 ? -4.536 -8.506 -17.513 1.00 93.00 96 LEU A C 1
ATOM 804 O O . LEU A 1 96 ? -5.003 -7.634 -16.780 1.00 93.00 96 LEU A O 1
ATOM 808 N N . ASN A 1 97 ? -4.364 -8.328 -18.825 1.00 92.56 97 ASN A N 1
ATOM 809 C CA . ASN A 1 97 ? -4.683 -7.090 -19.531 1.00 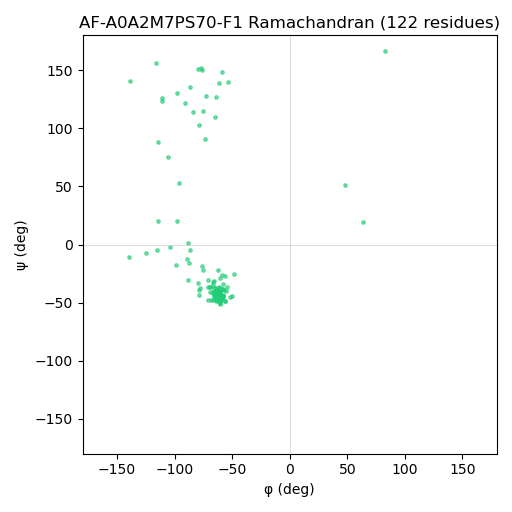92.56 97 ASN A CA 1
ATOM 810 C C . ASN A 1 97 ? -6.163 -6.719 -19.357 1.00 92.56 97 ASN A C 1
ATOM 812 O O . ASN A 1 97 ? -6.475 -5.558 -19.074 1.00 92.56 97 ASN A O 1
ATOM 816 N N . ALA A 1 98 ? -7.061 -7.702 -19.476 1.00 94.56 98 ALA A N 1
ATOM 817 C CA . ALA A 1 98 ? -8.489 -7.515 -19.248 1.00 94.56 98 ALA A CA 1
ATOM 818 C C . ALA A 1 98 ? -8.796 -7.182 -17.778 1.00 94.56 98 ALA A C 1
ATOM 820 O O . ALA A 1 98 ? -9.555 -6.250 -17.504 1.00 94.56 98 ALA A O 1
ATOM 821 N N . LEU A 1 99 ? -8.169 -7.886 -16.826 1.00 94.44 99 LEU A N 1
ATOM 822 C CA . LEU A 1 99 ? -8.366 -7.671 -15.389 1.00 94.44 99 LEU A CA 1
ATOM 823 C C . LEU A 1 99 ? -8.007 -6.240 -14.960 1.00 94.44 99 LEU A C 1
ATOM 825 O O . LEU A 1 99 ? -8.763 -5.596 -14.230 1.00 94.44 99 LEU A O 1
ATOM 829 N N . ILE A 1 100 ? -6.864 -5.730 -15.421 1.00 92.56 100 ILE A N 1
ATOM 830 C CA . ILE A 1 100 ? -6.362 -4.401 -15.038 1.00 92.56 100 ILE A CA 1
ATOM 831 C C . ILE A 1 100 ? -6.872 -3.277 -15.946 1.00 92.56 100 ILE A C 1
ATOM 833 O O . ILE A 1 100 ? -6.488 -2.127 -15.744 1.00 92.56 100 ILE A O 1
ATOM 837 N N . ASN A 1 101 ? -7.712 -3.594 -16.941 1.00 92.25 101 ASN A N 1
ATOM 838 C CA . ASN A 1 101 ? -8.146 -2.666 -17.991 1.00 92.25 101 ASN A CA 1
ATOM 839 C C . ASN A 1 101 ? -6.961 -1.910 -18.617 1.00 92.25 101 ASN A C 1
ATOM 841 O O . ASN A 1 101 ? -6.934 -0.678 -18.626 1.00 92.25 101 ASN A O 1
ATOM 845 N N . LYS A 1 102 ? -5.935 -2.650 -19.050 1.00 89.50 102 LYS A N 1
ATOM 846 C CA . LYS A 1 102 ? -4.627 -2.102 -19.446 1.00 89.50 102 LYS A CA 1
ATOM 847 C C . LYS A 1 102 ? -4.726 -1.005 -20.514 1.00 89.50 102 LYS A C 1
ATOM 849 O O . LYS A 1 102 ? -4.013 -0.008 -20.448 1.00 89.50 102 LYS A O 1
ATOM 854 N N . ASP A 1 103 ? -5.662 -1.167 -21.440 1.00 87.94 103 ASP A N 1
ATOM 855 C CA . ASP A 1 103 ? -6.006 -0.247 -22.526 1.00 87.94 103 ASP A CA 1
ATOM 856 C C . ASP A 1 103 ? -6.518 1.126 -22.056 1.00 87.94 103 ASP A C 1
ATOM 858 O O . ASP A 1 103 ? -6.447 2.101 -22.799 1.00 87.94 103 ASP A O 1
ATOM 862 N N . LYS A 1 104 ? -7.023 1.234 -20.820 1.00 89.44 104 LYS A N 1
ATOM 863 C CA . LYS A 1 104 ? -7.616 2.479 -20.302 1.00 89.44 104 LYS A CA 1
ATOM 864 C C . LYS A 1 104 ? -6.619 3.429 -19.653 1.00 89.44 104 LYS A C 1
ATOM 866 O O . LYS A 1 104 ? -6.972 4.581 -19.403 1.00 89.44 104 LYS A O 1
ATOM 871 N N . TRP A 1 105 ? -5.422 2.959 -19.312 1.00 87.25 105 TRP A N 1
ATOM 872 C CA . TRP A 1 105 ? -4.467 3.752 -18.528 1.00 87.25 105 TRP A CA 1
ATOM 873 C C . TRP A 1 105 ? -3.013 3.638 -18.983 1.00 87.25 105 TRP A C 1
ATOM 875 O O . TRP A 1 105 ? -2.200 4.446 -18.540 1.00 87.25 105 TRP A O 1
ATOM 885 N N . ILE A 1 106 ? -2.683 2.699 -19.873 1.00 83.50 106 ILE A N 1
ATOM 886 C CA . ILE A 1 106 ? -1.392 2.680 -20.565 1.00 83.50 106 ILE A CA 1
ATOM 887 C C . ILE A 1 106 ? -1.565 3.305 -21.944 1.00 83.50 106 ILE A C 1
ATOM 889 O O . ILE A 1 106 ? -2.470 2.944 -22.691 1.00 83.50 106 ILE A O 1
ATOM 893 N N . THR A 1 107 ? -0.688 4.243 -22.290 1.00 76.56 107 THR A N 1
ATOM 894 C CA . THR A 1 107 ? -0.728 4.909 -23.595 1.00 76.56 107 THR A CA 1
ATOM 895 C C . THR A 1 107 ? -0.111 4.048 -24.699 1.00 76.56 107 THR A C 1
ATOM 897 O O . THR A 1 107 ? 0.846 3.307 -24.474 1.00 76.56 107 THR A O 1
ATOM 900 N N . ASP A 1 108 ? -0.576 4.216 -25.941 1.00 67.94 108 ASP A N 1
ATOM 901 C CA . ASP A 1 108 ? -0.006 3.526 -27.111 1.00 67.94 108 ASP A CA 1
ATOM 902 C C . ASP A 1 108 ? 1.502 3.771 -27.289 1.00 67.94 108 ASP A C 1
ATOM 904 O O . ASP A 1 108 ? 2.213 2.954 -27.875 1.00 67.94 108 ASP A O 1
ATOM 908 N N . ALA A 1 109 ? 2.006 4.914 -26.812 1.00 62.34 109 ALA A N 1
ATOM 909 C CA . ALA A 1 109 ? 3.431 5.228 -26.817 1.00 62.34 109 ALA A CA 1
ATOM 910 C C . ALA A 1 109 ? 4.221 4.292 -25.886 1.00 62.34 109 ALA A C 1
ATOM 912 O O . ALA A 1 109 ? 5.246 3.756 -26.295 1.00 62.34 109 ALA A O 1
ATOM 913 N N . GLU A 1 110 ? 3.708 4.027 -24.683 1.00 68.56 110 GLU A N 1
ATOM 914 C CA . GLU A 1 110 ? 4.321 3.106 -23.718 1.00 68.56 110 GLU A CA 1
ATOM 915 C C . GLU A 1 110 ? 4.205 1.638 -24.153 1.00 68.56 110 GLU A C 1
ATOM 917 O O . GLU A 1 110 ? 5.084 0.836 -23.854 1.00 68.56 110 GLU A O 1
ATOM 922 N N . ILE A 1 111 ? 3.146 1.280 -24.890 1.00 66.25 111 ILE A N 1
ATOM 923 C CA . ILE A 1 111 ? 2.966 -0.076 -25.437 1.00 66.25 111 ILE A CA 1
ATOM 924 C C . ILE A 1 111 ? 3.985 -0.369 -26.547 1.00 66.25 111 ILE A C 1
ATOM 926 O O . ILE A 1 111 ? 4.445 -1.507 -26.667 1.00 66.25 111 ILE A O 1
ATOM 930 N N . ARG A 1 112 ? 4.324 0.637 -27.367 1.00 63.03 112 ARG A N 1
ATOM 931 C CA . ARG A 1 112 ? 5.271 0.508 -28.488 1.00 63.03 112 ARG A CA 1
ATOM 932 C C . ARG A 1 112 ? 6.733 0.543 -28.044 1.00 63.03 112 ARG A C 1
ATOM 934 O O . ARG A 1 112 ? 7.549 -0.148 -28.641 1.00 63.03 112 ARG A O 1
ATOM 941 N N . ASP A 1 113 ? 7.053 1.297 -26.998 1.00 68.94 113 ASP A N 1
ATOM 942 C CA . ASP A 1 113 ? 8.418 1.463 -26.487 1.00 68.94 113 ASP A CA 1
ATOM 943 C C . ASP A 1 113 ? 8.721 0.507 -25.317 1.00 68.94 113 ASP A C 1
ATOM 945 O O . ASP A 1 113 ? 9.136 0.920 -24.232 1.00 68.94 113 ASP A O 1
ATOM 949 N N . ARG A 1 114 ? 8.482 -0.802 -25.518 1.00 66.00 114 ARG A N 1
ATOM 950 C CA . ARG A 1 114 ? 8.690 -1.824 -24.469 1.00 66.00 114 ARG A CA 1
ATOM 951 C C . ARG A 1 114 ? 10.132 -1.878 -23.960 1.00 66.00 114 ARG A C 1
ATOM 953 O O . ARG A 1 114 ? 10.353 -2.278 -22.820 1.00 66.00 114 ARG A O 1
ATOM 960 N N . GLU A 1 115 ? 11.095 -1.479 -24.788 1.00 64.94 115 GLU A N 1
ATOM 961 C CA . GLU A 1 115 ? 12.523 -1.506 -24.461 1.00 64.94 115 GLU A CA 1
ATOM 962 C C . GLU A 1 115 ? 12.941 -0.386 -23.492 1.00 64.94 115 GLU A C 1
ATOM 964 O O . GLU A 1 115 ? 13.923 -0.558 -22.772 1.00 64.94 115 GLU A O 1
ATOM 969 N N . ASN A 1 116 ? 12.175 0.711 -23.389 1.00 68.44 116 ASN A N 1
ATOM 970 C CA . ASN A 1 116 ? 12.478 1.839 -22.495 1.00 68.44 116 ASN A CA 1
ATOM 971 C C . ASN A 1 116 ? 11.459 2.035 -21.359 1.00 68.44 116 ASN A C 1
ATOM 973 O O . ASN A 1 116 ? 11.392 3.117 -20.761 1.00 68.44 116 ASN A O 1
ATOM 977 N N . ILE A 1 117 ? 10.671 1.009 -21.014 1.00 74.50 117 ILE A N 1
ATOM 978 C CA . ILE A 1 117 ? 9.742 1.102 -19.880 1.00 74.50 117 ILE A CA 1
ATOM 979 C C . ILE A 1 117 ? 10.540 1.260 -18.578 1.00 74.50 117 ILE A C 1
ATOM 981 O O . ILE A 1 117 ? 11.177 0.329 -18.088 1.00 74.50 117 ILE A O 1
ATOM 985 N N . LYS A 1 118 ? 10.471 2.459 -17.989 1.00 78.94 118 LYS A N 1
ATOM 986 C CA . LYS A 1 118 ? 11.027 2.751 -16.661 1.00 78.94 118 LYS A CA 1
ATOM 987 C C . LYS A 1 118 ? 10.134 2.198 -15.553 1.00 78.94 118 LYS A C 1
ATOM 989 O O . LYS A 1 118 ? 8.909 2.114 -15.711 1.00 78.94 118 LYS A O 1
ATOM 994 N N . GLU A 1 119 ? 10.762 1.881 -14.421 1.00 79.25 119 GLU A N 1
ATOM 995 C CA . GLU A 1 119 ? 10.062 1.533 -13.185 1.00 79.25 119 GLU A CA 1
ATOM 996 C C . GLU A 1 119 ? 9.054 2.624 -12.811 1.00 79.25 119 GLU A C 1
ATOM 998 O O . GLU A 1 119 ? 9.311 3.819 -12.971 1.00 79.25 119 GLU A O 1
ATOM 1003 N N . TRP A 1 120 ? 7.884 2.193 -12.346 1.00 84.38 120 TRP A N 1
ATOM 1004 C CA . TRP A 1 120 ? 6.823 3.096 -11.927 1.00 84.38 120 TRP A CA 1
ATOM 1005 C C . TRP A 1 120 ? 7.263 3.931 -10.719 1.00 84.38 120 TRP A C 1
ATOM 1007 O O . TRP A 1 120 ? 7.683 3.381 -9.700 1.00 84.38 120 TRP A O 1
ATOM 1017 N N . SER A 1 121 ? 7.135 5.255 -10.809 1.00 79.00 121 SER A N 1
ATOM 1018 C CA . SER A 1 121 ? 7.533 6.186 -9.750 1.00 79.00 121 SER A CA 1
ATOM 1019 C C . SER A 1 121 ? 6.356 6.961 -9.168 1.00 79.00 121 SER A C 1
ATOM 1021 O O . SER A 1 121 ? 5.342 7.176 -9.825 1.00 79.00 121 SER A O 1
ATOM 1023 N N . ASP A 1 122 ? 6.525 7.429 -7.928 1.00 73.50 122 ASP A N 1
ATOM 1024 C CA . ASP A 1 122 ? 5.563 8.329 -7.270 1.00 73.50 122 ASP A CA 1
ATOM 1025 C C . ASP A 1 122 ? 5.669 9.776 -7.797 1.00 73.50 122 ASP A C 1
ATOM 1027 O O . ASP A 1 122 ? 4.761 10.587 -7.618 1.00 73.50 122 ASP A O 1
ATOM 1031 N N . SER A 1 123 ? 6.794 10.111 -8.432 1.00 68.25 123 SER A N 1
ATOM 1032 C CA . SER A 1 123 ? 7.052 11.380 -9.112 1.00 68.25 123 SER A CA 1
ATOM 1033 C C . SER A 1 123 ? 6.553 11.331 -10.557 1.00 68.25 123 SER A C 1
ATOM 1035 O O . SER A 1 123 ? 6.791 10.336 -11.243 1.00 68.25 123 SER A O 1
ATOM 1037 N N . LYS A 1 124 ? 5.881 12.407 -10.992 1.00 48.47 124 LYS A N 1
ATOM 1038 C CA . LYS A 1 124 ? 5.588 12.679 -12.409 1.00 48.47 124 LYS A CA 1
ATOM 1039 C C . LYS A 1 124 ? 6.866 12.902 -13.208 1.00 48.47 124 LYS A C 1
ATOM 1041 O O . LYS A 1 124 ? 7.798 13.512 -12.639 1.00 48.47 124 LYS A O 1
#

Sequence (124 aa):
MKNIQEKFSTVITKNTFYFYNREFEQIYEGYVNSIKETLLVLKNQIQNRGLKKELFEDLIYKKENGLRALLALTGFSNESLKRLITFMRIVDDPELNALINKDKWITDAEIRDRENIKEWSDSK

Secondary structure (DSSP, 8-state):
---HHHHHHHHHHH-TTT---HHHHHHHHHHHHHHHHHHHHHHHHHHHH-S-HHHHHHHHHH-TTHHHHHHHHHT--HHHHHHHHHHHHH---HHHHHHTTGGGTS-HHHHH-GGG-PPP-S--

Organism: NCBI:txid1805029

Foldseek 3Di:
DDDPVRVVVCCCVPPPVNPDDPVVVVVVVVVVVLLVVLVVVLVVCCVVPNDDPVSLVCQVPVPPCSVVSVCVVVVNDPLNVQVVVLCLLLDDDPVSCVVVVVVVPDDPVSVVPSVPRDGDDPPD

Radius of gyration: 21.73 Å; Cα contacts (8 Å, |Δi|>4): 58; chains: 1; bounding box: 68×30×48 Å

Solvent-accessible surface area (backbone atoms only — not comparable to full-atom values): 7480 Å² total; per-residue (Å²): 131,83,52,70,67,57,52,51,49,48,46,57,75,65,35,74,91,61,61,83,49,66,67,59,51,54,54,49,51,52,52,54,48,54,34,53,52,52,48,53,53,50,52,54,48,33,75,76,72,46,90,55,71,65,61,55,54,49,34,48,75,74,33,95,57,26,57,59,33,51,28,61,74,70,70,46,50,70,70,57,49,27,51,51,52,35,47,60,70,71,56,90,44,76,67,60,38,60,73,69,45,41,81,79,78,56,51,74,67,62,68,72,41,65,91,70,70,68,77,57,64,97,68,133